Protein AF-A0A7X9AGT3-F1 (afdb_monomer_lite)

pLDDT: mean 93.5, std 8.75, range [35.34, 98.19]

Sequence (132 aa):
ELSRLARESGIDLAQGRLRPQALAEVLTLVDQGTISNKGARILLEHLFREGGEPAELVERLGLAQISGEDALREEVMAVLQDHPQAVEEFRLGKDKALNVLVGQLMKRTRGRANPQVARRLLAQAALQGEEG

Foldseek 3Di:
DLVVLCVVVVNDSVRFQADPVQLVVLVVCCVVQQFDPVLSVVLCNCCRHPNDHSVVCCVVVVRGADQDLVVLVVLLVVLCVVCVVLLVCVVVVNVVSLVVSLVSSCVVVVNRYRSVSSSVNNSVVSNPVPPD

Structure (mmCIF, N/CA/C/O backbone):
data_AF-A0A7X9AGT3-F1
#
_entry.id   AF-A0A7X9AGT3-F1
#
loop_
_atom_site.group_PDB
_atom_site.id
_atom_site.type_symbol
_atom_site.label_atom_id
_atom_site.label_alt_id
_atom_site.label_comp_id
_atom_site.label_asym_id
_atom_site.label_entity_id
_atom_site.label_seq_id
_atom_site.pdbx_PDB_ins_code
_atom_site.Cartn_x
_atom_site.Cartn_y
_atom_site.Cartn_z
_atom_site.occupancy
_atom_site.B_iso_or_equiv
_atom_site.auth_seq_id
_atom_site.auth_comp_id
_atom_site.auth_asym_id
_atom_site.auth_atom_id
_atom_site.pdbx_PDB_model_num
ATOM 1 N N . GLU A 1 1 ? 14.123 4.800 -4.407 1.00 89.62 1 GLU A N 1
ATOM 2 C CA . GLU A 1 1 ? 13.782 3.421 -4.813 1.00 89.62 1 GLU A CA 1
ATOM 3 C C . GLU A 1 1 ? 14.693 2.881 -5.910 1.00 89.62 1 GLU A C 1
ATOM 5 O O . GLU A 1 1 ? 15.386 1.909 -5.660 1.00 89.62 1 GLU A O 1
ATOM 10 N N . LEU A 1 2 ? 14.793 3.524 -7.078 1.00 91.50 2 LEU A N 1
ATOM 11 C CA . LEU A 1 2 ? 15.636 3.025 -8.180 1.00 91.50 2 LEU A CA 1
ATOM 12 C C . LEU A 1 2 ? 17.105 2.801 -7.788 1.00 91.50 2 LEU A C 1
ATOM 14 O O . LEU A 1 2 ? 17.664 1.750 -8.076 1.00 91.50 2 LEU A O 1
ATOM 18 N N . SER A 1 3 ? 17.716 3.719 -7.032 1.00 92.38 3 SER A N 1
ATOM 19 C CA . SER A 1 3 ? 19.090 3.530 -6.536 1.00 92.38 3 SER A CA 1
ATOM 20 C C . SER A 1 3 ? 19.242 2.321 -5.603 1.00 92.38 3 SER A C 1
ATOM 22 O O . SER A 1 3 ? 20.327 1.758 -5.508 1.00 92.38 3 SER A O 1
ATOM 24 N N . ARG A 1 4 ? 18.177 1.932 -4.889 1.00 94.06 4 ARG A N 1
ATOM 25 C CA . ARG A 1 4 ? 18.149 0.716 -4.062 1.00 94.06 4 ARG A CA 1
ATOM 26 C C . ARG A 1 4 ? 18.113 -0.518 -4.967 1.00 94.06 4 ARG A C 1
ATOM 28 O O . ARG A 1 4 ? 18.956 -1.389 -4.800 1.00 94.06 4 ARG A O 1
ATOM 35 N N . LEU A 1 5 ? 17.217 -0.534 -5.959 1.00 93.56 5 LEU A N 1
ATOM 36 C CA . LEU A 1 5 ? 17.095 -1.625 -6.934 1.00 93.56 5 LEU A CA 1
ATOM 37 C C . LEU A 1 5 ? 18.390 -1.864 -7.712 1.00 93.56 5 LEU A C 1
ATOM 39 O O . LEU A 1 5 ? 18.814 -3.008 -7.830 1.00 93.56 5 LEU A O 1
ATOM 43 N N . ALA A 1 6 ? 19.051 -0.806 -8.184 1.00 92.75 6 ALA A N 1
ATOM 44 C CA . ALA A 1 6 ? 20.333 -0.919 -8.880 1.00 92.75 6 ALA A CA 1
ATOM 45 C C . ALA A 1 6 ? 21.396 -1.622 -8.018 1.00 92.75 6 ALA A C 1
ATOM 47 O O . ALA A 1 6 ? 22.040 -2.571 -8.457 1.00 92.75 6 ALA A O 1
ATOM 48 N N . ARG A 1 7 ? 21.515 -1.227 -6.742 1.00 93.88 7 ARG A N 1
ATOM 49 C CA . ARG A 1 7 ? 22.453 -1.855 -5.799 1.00 93.88 7 ARG A CA 1
ATOM 50 C C . ARG A 1 7 ? 22.120 -3.317 -5.506 1.00 93.88 7 ARG A C 1
ATOM 52 O O . ARG A 1 7 ? 23.020 -4.143 -5.490 1.00 93.88 7 ARG A O 1
ATOM 59 N N . GLU A 1 8 ? 20.851 -3.640 -5.273 1.00 93.50 8 GLU A N 1
ATOM 60 C CA . GLU A 1 8 ? 20.429 -5.005 -4.923 1.00 93.50 8 GLU A CA 1
ATOM 61 C C . GLU A 1 8 ? 20.451 -5.974 -6.107 1.00 93.50 8 GLU A C 1
ATOM 63 O O . GLU A 1 8 ? 20.649 -7.172 -5.933 1.00 93.50 8 GLU A O 1
ATOM 68 N N . SER A 1 9 ? 20.211 -5.469 -7.315 1.00 90.19 9 SER A N 1
ATOM 69 C CA . SER A 1 9 ? 20.236 -6.269 -8.540 1.00 90.19 9 SER A CA 1
ATOM 70 C C . SER A 1 9 ? 21.627 -6.390 -9.159 1.00 90.19 9 SER A C 1
ATOM 72 O O . SER A 1 9 ? 21.822 -7.252 -10.010 1.00 90.19 9 SER A O 1
ATOM 74 N N . GLY A 1 10 ? 22.569 -5.523 -8.772 1.00 91.69 10 GLY A N 1
ATOM 75 C CA . GLY A 1 10 ? 23.855 -5.375 -9.454 1.00 91.69 10 GLY A CA 1
ATOM 76 C C . GLY A 1 10 ? 23.737 -4.777 -10.862 1.00 91.69 10 GLY A C 1
ATOM 77 O O . GLY A 1 10 ? 24.710 -4.799 -11.610 1.00 91.69 10 GLY A O 1
ATOM 78 N N . ILE A 1 11 ? 22.563 -4.259 -11.237 1.00 90.69 11 ILE A N 1
ATOM 79 C CA . ILE A 1 11 ? 22.309 -3.638 -12.538 1.00 90.69 11 ILE A CA 1
ATOM 80 C C . ILE A 1 11 ? 22.541 -2.135 -12.397 1.00 90.69 11 ILE A C 1
ATOM 82 O O . ILE A 1 11 ? 21.923 -1.478 -11.557 1.00 90.69 11 ILE A O 1
ATOM 86 N N . ASP A 1 12 ? 23.414 -1.576 -13.232 1.00 91.00 12 ASP A N 1
ATOM 87 C CA . ASP A 1 12 ? 23.590 -0.127 -13.310 1.00 91.00 12 ASP A CA 1
ATOM 88 C C . ASP A 1 12 ? 22.265 0.556 -13.693 1.00 91.00 12 ASP A C 1
ATOM 90 O O . ASP A 1 12 ? 21.497 0.037 -14.504 1.00 91.00 12 ASP A O 1
ATOM 94 N N . LEU A 1 13 ? 21.989 1.736 -13.133 1.00 87.62 13 LEU A N 1
ATOM 95 C CA . LEU A 1 13 ? 20.751 2.469 -13.417 1.00 87.62 13 LEU A CA 1
ATOM 96 C C . LEU A 1 13 ? 20.530 2.714 -14.917 1.00 87.62 13 LEU A C 1
ATOM 98 O O . LEU A 1 13 ? 19.387 2.664 -15.363 1.00 87.62 13 LEU A O 1
ATOM 102 N N . ALA A 1 14 ? 21.598 2.940 -15.684 1.00 87.75 14 ALA A N 1
ATOM 103 C CA . ALA A 1 14 ? 21.544 3.146 -17.128 1.00 87.75 14 ALA A CA 1
ATOM 104 C C . ALA A 1 14 ? 21.334 1.846 -17.925 1.00 87.75 14 ALA A C 1
ATOM 106 O O . ALA A 1 14 ? 20.997 1.907 -19.104 1.00 87.75 14 ALA A O 1
ATOM 107 N N . GLN A 1 15 ? 21.543 0.680 -17.305 1.00 89.19 15 GLN A N 1
ATOM 108 C CA . GLN A 1 15 ? 21.366 -0.644 -17.919 1.00 89.19 15 GLN A CA 1
ATOM 109 C C . GLN A 1 15 ? 20.031 -1.303 -17.536 1.00 89.19 15 GLN A C 1
ATOM 111 O O . GLN A 1 15 ? 19.701 -2.378 -18.038 1.00 89.19 15 GLN A O 1
ATOM 116 N N . GLY A 1 16 ? 19.259 -0.677 -16.644 1.00 89.69 16 GLY A N 1
ATOM 117 C CA . GLY A 1 16 ? 17.913 -1.122 -16.305 1.00 89.69 16 GLY A CA 1
ATOM 118 C C . GLY A 1 16 ? 16.955 -1.039 -17.495 1.00 89.69 16 GLY A C 1
ATOM 119 O O . GLY A 1 16 ? 17.082 -0.186 -18.370 1.00 89.69 16 GLY A O 1
ATOM 120 N N . ARG A 1 17 ? 15.942 -1.909 -17.505 1.00 95.00 17 ARG A N 1
ATOM 121 C CA . ARG A 1 17 ? 14.908 -1.961 -18.557 1.00 95.00 17 ARG A CA 1
ATOM 122 C C . ARG A 1 17 ? 13.755 -0.975 -18.339 1.00 95.00 17 ARG A C 1
ATOM 124 O O . ARG A 1 17 ? 12.854 -0.879 -19.174 1.00 95.00 17 ARG A O 1
ATOM 131 N N . LEU A 1 18 ? 13.783 -0.227 -17.234 1.00 95.38 18 LEU A N 1
ATOM 132 C CA . LEU A 1 18 ? 12.768 0.767 -16.902 1.00 95.38 18 LEU A CA 1
ATOM 133 C C . LEU A 1 18 ? 12.871 1.971 -17.845 1.00 95.38 18 LEU A C 1
ATOM 135 O O . LEU A 1 18 ? 13.825 2.745 -17.791 1.00 95.38 18 LEU A O 1
ATOM 139 N N . ARG A 1 19 ? 11.835 2.168 -18.661 1.00 95.38 19 ARG A N 1
ATOM 140 C CA . ARG A 1 19 ? 11.694 3.344 -19.530 1.00 95.38 19 ARG A CA 1
ATOM 141 C C . ARG A 1 19 ? 11.179 4.552 -18.728 1.00 95.38 19 ARG A C 1
ATOM 143 O O . ARG A 1 19 ? 10.323 4.362 -17.860 1.00 95.38 19 ARG A O 1
ATOM 150 N N . PRO A 1 20 ? 11.602 5.794 -19.041 1.00 94.62 20 PRO A N 1
ATOM 151 C CA . PRO A 1 20 ? 11.069 7.000 -18.399 1.00 94.62 20 PRO A CA 1
ATOM 152 C C . PRO A 1 20 ? 9.539 7.116 -18.466 1.00 94.62 20 PRO A C 1
ATOM 154 O O . PRO A 1 20 ? 8.911 7.524 -17.494 1.00 94.62 20 PRO A O 1
ATOM 157 N N . GLN A 1 21 ? 8.937 6.706 -19.585 1.00 96.50 21 GLN A N 1
ATOM 158 C CA . GLN A 1 21 ? 7.484 6.695 -19.782 1.00 96.50 21 GLN A CA 1
ATOM 159 C C . GLN A 1 21 ? 6.797 5.733 -18.805 1.00 96.50 21 GLN A C 1
ATOM 161 O O . GLN A 1 21 ? 5.874 6.130 -18.103 1.00 96.50 21 GLN A O 1
ATOM 166 N N . ALA A 1 22 ? 7.329 4.516 -18.663 1.00 96.50 22 ALA A N 1
ATOM 167 C CA . ALA A 1 22 ? 6.805 3.537 -17.716 1.00 96.50 22 ALA A CA 1
ATOM 168 C C . ALA A 1 22 ? 6.909 4.032 -16.262 1.00 96.50 22 ALA A C 1
ATOM 170 O O . ALA A 1 22 ? 6.009 3.793 -15.463 1.00 96.50 22 ALA A O 1
ATOM 171 N N . LEU A 1 23 ? 7.970 4.767 -15.905 1.00 96.06 23 LEU A N 1
ATOM 172 C CA . LEU A 1 23 ? 8.069 5.401 -14.585 1.00 96.06 23 LEU A CA 1
ATOM 173 C C . LEU A 1 23 ? 6.967 6.451 -14.368 1.00 96.06 23 LEU A C 1
ATOM 175 O O . LEU A 1 23 ? 6.366 6.474 -13.295 1.00 96.06 23 LEU A O 1
ATOM 179 N N . ALA A 1 24 ? 6.698 7.301 -15.364 1.00 97.31 24 ALA A N 1
ATOM 180 C CA . ALA A 1 24 ? 5.623 8.289 -15.285 1.00 97.31 24 ALA A CA 1
ATOM 181 C C . ALA A 1 24 ? 4.253 7.616 -15.108 1.00 97.31 24 ALA A C 1
ATOM 183 O O . ALA A 1 24 ? 3.486 8.014 -14.235 1.00 97.31 24 ALA A O 1
ATOM 184 N N . GLU A 1 25 ? 3.987 6.542 -15.851 1.00 97.81 25 GLU A N 1
ATOM 185 C CA . GLU A 1 25 ? 2.759 5.753 -15.716 1.00 97.81 25 GLU A CA 1
ATOM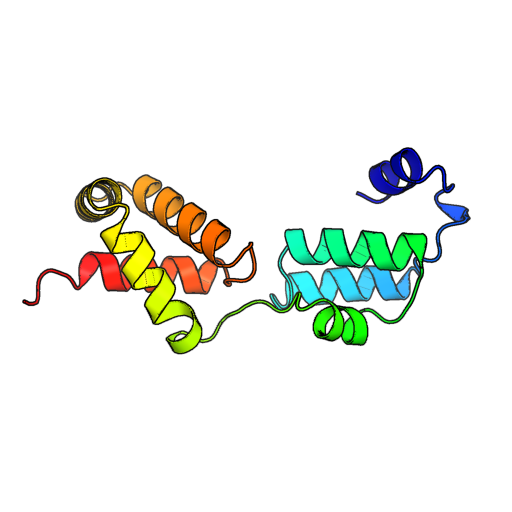 186 C C . GLU A 1 25 ? 2.607 5.133 -14.323 1.00 97.81 25 GLU A C 1
ATOM 188 O O . GLU A 1 25 ? 1.527 5.203 -13.740 1.00 97.81 25 GLU A O 1
ATOM 193 N N . VAL A 1 26 ? 3.678 4.586 -13.734 1.00 97.81 26 VAL A N 1
ATOM 194 C CA . VAL A 1 26 ? 3.631 4.079 -12.351 1.00 97.81 26 VAL A CA 1
ATOM 195 C C . VAL A 1 26 ? 3.231 5.182 -11.370 1.00 97.81 26 VAL A C 1
ATOM 197 O O . VAL A 1 26 ? 2.429 4.934 -10.470 1.00 97.81 26 VAL A O 1
ATOM 200 N N . LEU A 1 27 ? 3.764 6.397 -11.533 1.00 96.88 27 LEU A N 1
ATOM 201 C CA . LEU A 1 27 ? 3.390 7.532 -10.687 1.00 96.88 27 LEU A CA 1
ATOM 202 C C . LEU A 1 27 ? 1.914 7.903 -10.872 1.00 96.88 27 LEU A C 1
ATOM 204 O O . LEU A 1 27 ? 1.220 8.098 -9.877 1.00 96.88 27 LEU A O 1
ATOM 208 N N . THR A 1 28 ? 1.417 7.926 -12.111 1.00 97.56 28 THR A N 1
ATOM 209 C CA . THR A 1 28 ? -0.005 8.156 -12.406 1.00 97.56 28 THR A CA 1
ATOM 210 C C . THR A 1 28 ? -0.902 7.095 -11.767 1.00 97.56 28 THR A C 1
ATOM 212 O O . THR A 1 28 ? -1.915 7.437 -11.164 1.00 97.56 28 THR A O 1
ATOM 215 N N . LEU A 1 29 ? -0.525 5.815 -11.827 1.00 96.50 29 LEU A N 1
ATOM 216 C CA . LEU A 1 29 ? -1.291 4.724 -11.214 1.00 96.50 29 LEU A CA 1
ATOM 217 C C . LEU A 1 29 ? -1.372 4.848 -9.685 1.00 96.50 29 LEU A C 1
ATOM 219 O O . LEU A 1 29 ? -2.388 4.478 -9.093 1.00 96.50 29 LEU A O 1
ATOM 223 N N . VAL A 1 30 ? -0.317 5.360 -9.043 1.00 94.81 30 VAL A N 1
ATOM 224 C CA . VAL A 1 30 ? -0.315 5.658 -7.602 1.00 94.81 30 VAL A CA 1
ATOM 225 C C . VAL A 1 30 ? -1.201 6.860 -7.291 1.00 94.81 30 VAL A C 1
ATOM 227 O O . VAL A 1 30 ? -2.009 6.788 -6.368 1.00 94.81 30 VAL A O 1
ATOM 230 N N . ASP A 1 31 ? -1.074 7.942 -8.060 1.00 94.12 31 ASP A N 1
ATOM 231 C CA . ASP A 1 31 ? -1.846 9.177 -7.869 1.00 94.12 31 ASP A CA 1
ATOM 232 C C . ASP A 1 31 ? -3.357 8.937 -8.014 1.00 94.12 31 ASP A C 1
ATOM 234 O O . ASP A 1 31 ? -4.157 9.387 -7.197 1.00 94.12 31 ASP A O 1
ATOM 238 N N . GLN A 1 32 ? -3.745 8.107 -8.985 1.00 93.44 32 GLN A N 1
ATOM 239 C CA . GLN A 1 32 ? -5.133 7.688 -9.198 1.00 93.44 32 GLN A CA 1
ATOM 240 C C . GLN A 1 32 ? -5.650 6.691 -8.146 1.00 93.44 32 GLN A C 1
ATOM 242 O O . GLN A 1 32 ? -6.821 6.317 -8.182 1.00 93.44 32 GLN A O 1
ATOM 247 N N . GLY A 1 33 ? -4.800 6.209 -7.233 1.00 90.75 33 GLY A N 1
ATOM 248 C CA . GLY A 1 33 ? -5.172 5.173 -6.265 1.00 90.75 33 GLY A CA 1
ATOM 249 C C . GLY A 1 33 ? -5.484 3.818 -6.908 1.00 90.75 33 GLY A C 1
ATOM 250 O O . GLY A 1 33 ? -6.196 3.001 -6.319 1.00 90.75 33 GLY A O 1
ATOM 251 N N . THR A 1 34 ? -4.971 3.573 -8.118 1.00 94.38 34 THR A N 1
ATOM 252 C CA . THR A 1 34 ? -5.101 2.279 -8.803 1.00 94.38 34 THR A CA 1
ATOM 253 C C . THR A 1 34 ? -4.197 1.242 -8.148 1.00 94.38 34 THR A C 1
ATOM 255 O O . THR A 1 34 ? -4.607 0.100 -7.960 1.00 94.38 34 THR A O 1
ATOM 258 N N . ILE A 1 35 ? -2.984 1.632 -7.745 1.00 95.38 35 ILE A N 1
ATOM 259 C CA . ILE A 1 35 ? -2.058 0.789 -6.976 1.00 95.38 35 ILE A CA 1
ATOM 260 C C . ILE A 1 35 ? -1.572 1.514 -5.722 1.00 95.38 35 ILE A C 1
ATOM 262 O O . ILE A 1 35 ? -1.430 2.732 -5.694 1.00 95.38 35 ILE A O 1
ATOM 266 N N . SER A 1 36 ? -1.248 0.750 -4.678 1.00 93.31 36 SER A N 1
ATOM 267 C CA . SER A 1 36 ? -0.629 1.312 -3.475 1.00 93.31 36 SER A CA 1
ATOM 268 C C . SER A 1 36 ? 0.865 1.584 -3.681 1.00 93.31 36 SER A C 1
ATOM 270 O O . SER A 1 36 ? 1.504 1.008 -4.561 1.00 93.31 36 SER A O 1
ATOM 272 N N . ASN A 1 37 ? 1.477 2.367 -2.784 1.00 92.44 37 ASN A N 1
ATOM 273 C CA . ASN A 1 37 ? 2.936 2.552 -2.747 1.00 92.44 37 ASN A CA 1
ATOM 274 C C . ASN A 1 37 ? 3.707 1.222 -2.692 1.00 92.44 37 ASN A C 1
ATOM 276 O O . ASN A 1 37 ? 4.805 1.113 -3.232 1.00 92.44 37 ASN A O 1
ATOM 280 N N . LYS A 1 38 ? 3.146 0.198 -2.037 1.00 91.50 38 LYS A N 1
ATOM 281 C CA . LYS A 1 38 ? 3.737 -1.144 -2.008 1.00 91.50 38 LYS A CA 1
ATOM 282 C C . LYS A 1 38 ? 3.643 -1.814 -3.380 1.00 91.50 38 LYS A C 1
ATOM 284 O O . LYS A 1 38 ? 4.635 -2.375 -3.834 1.00 91.50 38 LYS A O 1
ATOM 289 N N . GLY A 1 39 ? 2.484 -1.725 -4.036 1.00 94.75 39 GLY A N 1
ATOM 290 C CA . GLY A 1 39 ? 2.300 -2.216 -5.403 1.00 94.75 39 GLY A CA 1
ATOM 291 C C . GLY A 1 39 ? 3.250 -1.539 -6.389 1.00 94.75 39 GLY A C 1
ATOM 292 O O . GLY A 1 39 ? 3.909 -2.220 -7.166 1.00 94.75 39 GLY A O 1
ATOM 293 N N . ALA A 1 40 ? 3.429 -0.222 -6.276 1.00 95.81 40 ALA A N 1
ATOM 294 C CA . ALA A 1 40 ? 4.366 0.535 -7.101 1.00 95.81 40 ALA A CA 1
ATOM 295 C C . ALA A 1 40 ? 5.818 0.060 -6.953 1.00 95.81 40 ALA A C 1
ATOM 297 O O . ALA A 1 40 ? 6.529 -0.029 -7.946 1.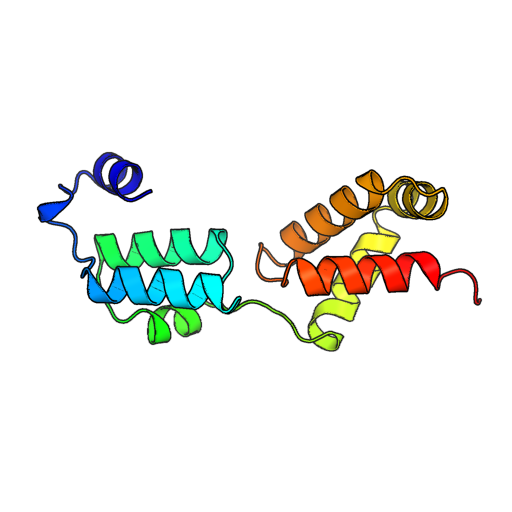00 95.81 40 ALA A O 1
ATOM 298 N N . ARG A 1 41 ? 6.266 -0.300 -5.742 1.00 95.44 41 ARG A N 1
ATOM 299 C CA . ARG A 1 41 ? 7.616 -0.862 -5.541 1.00 95.44 41 ARG A CA 1
ATOM 300 C C . ARG A 1 41 ? 7.796 -2.202 -6.252 1.00 95.44 41 ARG A C 1
ATOM 302 O O . ARG A 1 41 ? 8.813 -2.395 -6.906 1.00 95.44 41 ARG A O 1
ATOM 309 N N . ILE A 1 42 ? 6.799 -3.086 -6.164 1.00 95.50 42 ILE A N 1
ATOM 310 C CA . ILE A 1 42 ? 6.803 -4.383 -6.863 1.00 95.50 42 ILE A CA 1
ATOM 311 C C . ILE A 1 42 ? 6.841 -4.161 -8.381 1.00 95.50 42 ILE A C 1
ATOM 313 O O . ILE A 1 42 ? 7.630 -4.784 -9.088 1.00 95.50 42 ILE A O 1
ATOM 317 N N . LEU A 1 43 ? 6.021 -3.232 -8.873 1.00 96.94 43 LEU A N 1
ATOM 318 C CA . LEU A 1 43 ? 5.944 -2.901 -10.290 1.00 96.94 43 LEU A CA 1
ATOM 319 C C . LEU A 1 43 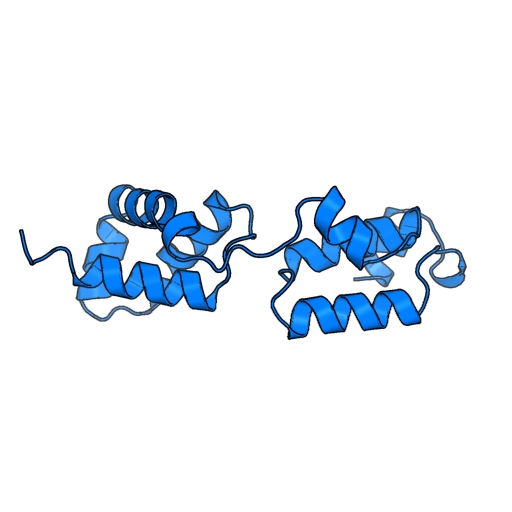? 7.256 -2.297 -10.814 1.00 96.94 43 LEU A C 1
ATOM 321 O O . LEU A 1 43 ? 7.760 -2.734 -11.845 1.00 96.94 43 LEU A O 1
ATOM 325 N N . LEU A 1 44 ? 7.849 -1.346 -10.083 1.00 97.12 44 LEU A N 1
ATOM 326 C CA . LEU A 1 44 ? 9.142 -0.747 -10.432 1.00 97.12 44 LEU A CA 1
ATOM 327 C C . LEU A 1 44 ? 10.271 -1.772 -10.442 1.00 97.12 44 LEU A C 1
ATOM 329 O O . LEU A 1 44 ? 11.140 -1.693 -11.305 1.00 97.12 44 LEU A O 1
ATOM 333 N N . GLU A 1 45 ? 10.271 -2.724 -9.510 1.00 96.38 45 GLU A N 1
ATOM 334 C CA . GLU A 1 45 ? 11.260 -3.799 -9.500 1.00 96.38 45 GLU A CA 1
ATOM 335 C C . GLU A 1 45 ? 11.183 -4.648 -10.772 1.00 96.38 45 GLU A C 1
ATOM 337 O O . GLU A 1 45 ? 12.208 -4.868 -11.423 1.00 96.38 45 GLU A O 1
ATOM 342 N N . HIS A 1 46 ? 9.978 -5.066 -11.166 1.00 96.94 46 HIS A N 1
ATOM 343 C CA . HIS A 1 46 ? 9.792 -5.854 -12.381 1.00 96.94 46 HIS A CA 1
ATOM 344 C C . HIS A 1 46 ? 10.154 -5.053 -13.638 1.00 96.94 46 HIS A C 1
ATOM 346 O O . HIS A 1 46 ? 10.945 -5.513 -14.456 1.00 96.94 46 HIS A O 1
ATOM 352 N N . LEU A 1 47 ? 9.670 -3.813 -13.760 1.00 97.00 47 LEU A N 1
ATOM 353 C CA . LEU A 1 47 ? 9.992 -2.942 -14.895 1.00 97.00 47 LEU A CA 1
ATOM 354 C C . LEU A 1 47 ? 11.496 -2.664 -15.007 1.00 97.00 47 LEU A C 1
ATOM 356 O O . LEU A 1 47 ? 12.034 -2.599 -16.109 1.00 97.00 47 LEU A O 1
ATOM 360 N N . PHE A 1 48 ? 12.191 -2.507 -13.881 1.00 96.88 48 PHE A N 1
ATOM 361 C CA . PHE A 1 48 ? 13.630 -2.264 -13.872 1.00 96.88 48 PHE A CA 1
ATOM 362 C C . PHE A 1 48 ? 14.436 -3.490 -14.314 1.00 96.88 48 PHE A C 1
ATOM 364 O O . PHE A 1 48 ? 15.388 -3.343 -15.081 1.00 96.88 48 PHE A O 1
ATOM 371 N N . ARG A 1 49 ? 14.056 -4.689 -13.859 1.00 95.06 49 ARG A N 1
ATOM 372 C CA . ARG A 1 49 ? 14.784 -5.936 -14.147 1.00 95.06 49 ARG A CA 1
ATOM 373 C C . ARG A 1 49 ? 14.413 -6.549 -15.498 1.00 95.06 49 ARG A C 1
ATOM 375 O O . ARG A 1 49 ? 15.288 -6.997 -16.232 1.00 95.06 49 ARG A O 1
ATOM 382 N N . GLU A 1 50 ? 13.125 -6.573 -15.816 1.00 95.31 50 GLU A N 1
ATOM 383 C CA . GLU A 1 50 ? 12.547 -7.358 -16.914 1.00 95.31 50 GLU A CA 1
ATOM 384 C C . GLU A 1 50 ? 11.913 -6.470 -17.997 1.00 95.31 50 GLU A C 1
ATOM 386 O O . GLU A 1 50 ? 11.928 -6.831 -19.177 1.00 95.31 50 GLU A O 1
ATOM 391 N N . GLY A 1 51 ? 11.470 -5.265 -17.631 1.00 95.06 51 GLY A N 1
ATOM 392 C CA . GLY A 1 51 ? 10.743 -4.359 -18.519 1.00 95.06 51 GLY A CA 1
ATOM 393 C C . GLY A 1 51 ? 9.248 -4.678 -18.557 1.00 95.06 51 GLY A C 1
ATOM 394 O O . GLY A 1 51 ? 8.696 -5.221 -17.602 1.00 95.06 51 GLY A O 1
ATOM 395 N N . GLY A 1 52 ? 8.594 -4.315 -19.661 1.00 95.94 52 GLY A N 1
ATOM 396 C CA . GLY A 1 52 ? 7.163 -4.540 -19.884 1.00 95.94 52 GLY A CA 1
ATOM 397 C C . GLY A 1 52 ? 6.311 -3.274 -19.795 1.00 95.94 52 GLY A C 1
ATOM 398 O O . GLY A 1 52 ? 6.829 -2.153 -19.701 1.00 95.94 52 GLY A O 1
ATOM 399 N N . GLU A 1 53 ? 4.996 -3.480 -19.851 1.00 96.94 53 GLU A N 1
ATOM 400 C CA . GLU A 1 53 ? 3.986 -2.422 -19.831 1.00 96.94 53 GLU A CA 1
ATOM 401 C C . GLU A 1 53 ? 3.307 -2.337 -18.450 1.00 96.94 53 GLU A C 1
ATOM 403 O O . GLU A 1 53 ? 2.783 -3.344 -17.963 1.00 96.94 53 GLU A O 1
ATOM 408 N N . PRO A 1 54 ? 3.304 -1.165 -17.780 1.00 97.25 54 PRO A N 1
ATOM 409 C CA . PRO A 1 54 ? 2.778 -1.018 -16.423 1.00 97.25 54 PRO A CA 1
ATOM 410 C C . PRO A 1 54 ? 1.350 -1.536 -16.235 1.00 97.25 54 PRO A C 1
ATOM 412 O O . PRO A 1 54 ? 1.104 -2.268 -15.279 1.00 97.25 54 PRO A O 1
ATOM 415 N N . ALA A 1 55 ? 0.428 -1.203 -17.141 1.00 93.62 55 ALA A N 1
ATOM 416 C CA . ALA A 1 55 ? -0.978 -1.597 -17.030 1.00 93.62 55 ALA A CA 1
ATOM 417 C C . ALA A 1 55 ? -1.164 -3.127 -17.018 1.00 93.62 55 ALA A C 1
ATOM 419 O O . ALA A 1 55 ? -1.813 -3.664 -16.121 1.00 93.62 55 ALA A O 1
ATOM 420 N N . GLU A 1 56 ? -0.515 -3.839 -17.942 1.00 96.12 56 GLU A N 1
ATOM 421 C CA . GLU A 1 56 ? -0.575 -5.306 -18.012 1.00 96.12 56 GLU A CA 1
ATOM 422 C C . GLU A 1 56 ? 0.005 -5.955 -16.749 1.00 96.12 56 GLU A C 1
ATOM 424 O O . GLU A 1 56 ? -0.509 -6.947 -16.229 1.00 96.12 56 GLU A O 1
ATOM 429 N N . LEU A 1 57 ? 1.086 -5.378 -16.220 1.00 97.25 57 LEU A N 1
ATOM 430 C CA . LEU A 1 57 ? 1.741 -5.870 -15.015 1.00 97.25 57 LEU A CA 1
ATOM 431 C C . LEU A 1 57 ? 0.896 -5.656 -13.760 1.00 97.25 57 LEU A C 1
ATOM 433 O O . LEU A 1 57 ? 0.926 -6.508 -12.874 1.00 97.25 57 LEU A O 1
ATOM 437 N N . VAL A 1 58 ? 0.134 -4.563 -13.668 1.00 96.25 58 VAL A N 1
ATOM 438 C CA . VAL A 1 58 ? -0.796 -4.333 -12.550 1.00 96.25 58 VAL A CA 1
ATOM 439 C C . VAL A 1 58 ? -1.819 -5.459 -12.460 1.00 96.25 58 VAL A C 1
ATOM 441 O O . VAL A 1 58 ? -2.047 -5.986 -11.368 1.00 96.25 58 VAL A O 1
ATOM 444 N N . GLU A 1 59 ? -2.402 -5.847 -13.592 1.00 94.12 59 GLU A N 1
ATOM 445 C CA . GLU A 1 59 ? -3.377 -6.935 -13.661 1.00 94.12 59 GLU A CA 1
ATOM 446 C C . GLU A 1 59 ? -2.714 -8.284 -13.382 1.00 94.12 59 GLU A C 1
ATOM 448 O O . GLU A 1 59 ? -3.110 -8.997 -12.457 1.00 94.12 59 GLU A O 1
ATOM 453 N N . ARG A 1 60 ? -1.641 -8.602 -14.116 1.00 95.94 60 ARG A N 1
ATOM 454 C CA . ARG A 1 60 ? -0.938 -9.889 -14.028 1.00 95.94 60 ARG A CA 1
ATOM 455 C C . ARG A 1 60 ? -0.359 -10.162 -12.641 1.00 95.94 60 ARG A C 1
ATOM 457 O O . ARG A 1 60 ? -0.349 -11.307 -12.196 1.00 95.94 60 ARG A O 1
ATOM 464 N N . LEU A 1 61 ? 0.142 -9.130 -11.962 1.00 93.81 61 LEU A N 1
ATOM 465 C CA . LEU A 1 61 ? 0.719 -9.232 -10.617 1.00 93.81 61 LEU A CA 1
ATOM 466 C C . LEU A 1 61 ? -0.317 -8.972 -9.507 1.00 93.81 61 LEU A C 1
ATOM 468 O O . LEU A 1 61 ? 0.029 -9.025 -8.326 1.00 93.81 61 LEU A O 1
ATOM 472 N N . GLY A 1 62 ? -1.580 -8.694 -9.858 1.00 93.31 62 GLY A N 1
ATOM 473 C CA . GLY A 1 62 ? -2.669 -8.482 -8.901 1.00 93.31 62 GLY A CA 1
ATOM 474 C C . GLY A 1 62 ? -2.453 -7.279 -7.977 1.00 93.31 62 GLY A C 1
ATOM 475 O O . GLY A 1 62 ? -2.773 -7.345 -6.788 1.00 93.31 62 GLY A O 1
ATOM 476 N N . LEU A 1 63 ? -1.880 -6.191 -8.499 1.00 95.50 63 LEU A N 1
ATOM 477 C CA . LEU A 1 63 ? -1.458 -5.020 -7.716 1.00 95.50 63 LEU A CA 1
ATOM 478 C C . LEU A 1 63 ? -2.565 -3.981 -7.513 1.00 95.50 63 LEU A C 1
ATOM 480 O O . LEU A 1 63 ? -2.387 -3.059 -6.714 1.00 95.50 63 LEU A O 1
ATOM 484 N N . ALA A 1 64 ? -3.693 -4.138 -8.209 1.00 95.56 64 ALA A N 1
ATOM 485 C CA . ALA A 1 64 ? -4.825 -3.227 -8.126 1.00 95.56 64 ALA A CA 1
ATOM 486 C C . ALA A 1 64 ? -5.372 -3.116 -6.693 1.00 95.56 64 ALA A C 1
ATOM 488 O O . ALA A 1 64 ? -5.555 -4.130 -5.991 1.00 95.56 64 ALA A O 1
ATOM 489 N N . GLN A 1 65 ? -5.651 -1.880 -6.272 1.00 94.69 65 GLN A N 1
ATOM 490 C CA . GLN A 1 65 ? -6.269 -1.604 -4.986 1.00 94.69 65 GLN A CA 1
ATOM 491 C C . GLN A 1 65 ? -7.723 -2.076 -4.953 1.00 94.69 65 GLN A C 1
ATOM 493 O O . GLN A 1 65 ? -8.455 -2.019 -5.938 1.00 94.69 65 GLN A O 1
ATOM 498 N N . ILE A 1 66 ? -8.144 -2.543 -3.783 1.00 94.06 66 ILE A N 1
ATOM 499 C CA . ILE A 1 66 ? -9.517 -2.935 -3.496 1.00 94.06 66 ILE A CA 1
ATOM 500 C C . ILE A 1 66 ? -10.209 -1.717 -2.886 1.00 94.06 66 ILE A C 1
ATOM 502 O O . ILE A 1 66 ? -9.887 -1.313 -1.767 1.00 94.06 66 ILE A O 1
ATOM 506 N N . SER A 1 67 ? -11.148 -1.144 -3.636 1.00 91.56 67 SER A N 1
ATOM 507 C CA . SER A 1 67 ? -11.935 0.029 -3.224 1.00 91.56 67 SER A CA 1
ATOM 508 C C . SER A 1 67 ? -13.431 -0.269 -3.076 1.00 91.56 67 SER A C 1
ATOM 510 O O . SER A 1 67 ? -14.168 0.579 -2.583 1.00 91.56 67 SER A O 1
ATOM 512 N N . GLY A 1 68 ? -13.889 -1.453 -3.500 1.00 93.06 68 GLY A N 1
ATOM 513 C CA . GLY A 1 68 ? -15.279 -1.880 -3.338 1.00 93.06 68 GLY A CA 1
ATOM 514 C C . GLY A 1 68 ? -15.585 -2.217 -1.881 1.00 93.06 68 GLY A C 1
ATOM 515 O O . GLY A 1 68 ? -14.854 -2.990 -1.264 1.00 93.06 68 GLY A O 1
ATOM 516 N N . GLU A 1 69 ? -16.661 -1.647 -1.340 1.00 92.56 69 GLU A N 1
ATOM 517 C CA . GLU A 1 69 ? -17.027 -1.835 0.068 1.00 92.56 69 GLU A CA 1
ATOM 518 C C . GLU A 1 69 ? -17.361 -3.292 0.379 1.00 92.56 69 GLU A C 1
ATOM 520 O O . GLU A 1 69 ? -16.841 -3.850 1.344 1.00 92.56 69 GLU A O 1
ATOM 525 N N . ASP A 1 70 ? -18.136 -3.944 -0.488 1.00 93.56 70 ASP A N 1
ATOM 526 C CA . ASP A 1 70 ? -18.505 -5.349 -0.303 1.00 93.56 70 ASP A CA 1
ATOM 527 C C . ASP A 1 70 ? -17.289 -6.281 -0.348 1.00 93.56 70 ASP A C 1
ATOM 529 O O . ASP A 1 70 ? -17.219 -7.235 0.420 1.00 93.56 70 ASP A O 1
ATOM 533 N N . ALA A 1 71 ? -16.276 -5.949 -1.155 1.00 94.06 71 ALA A N 1
ATOM 534 C CA . ALA A 1 71 ? -15.027 -6.708 -1.225 1.00 94.06 71 ALA A CA 1
ATOM 535 C C . ALA A 1 71 ? -14.149 -6.562 0.033 1.00 94.06 71 ALA A C 1
ATOM 537 O O . ALA A 1 71 ? -13.219 -7.344 0.222 1.00 94.06 71 ALA A O 1
ATOM 538 N N . LEU A 1 72 ? -14.406 -5.557 0.879 1.00 95.94 72 LEU A N 1
ATOM 539 C CA . LEU A 1 72 ? -13.681 -5.327 2.133 1.00 95.94 72 LEU A CA 1
ATOM 540 C C . LEU A 1 72 ? -14.499 -5.684 3.376 1.00 95.94 72 LEU A C 1
ATOM 542 O O . LEU A 1 72 ? -13.924 -5.761 4.459 1.00 95.94 72 LEU A O 1
ATOM 546 N N . ARG A 1 73 ? -15.811 -5.904 3.242 1.00 94.56 73 ARG A N 1
ATOM 547 C CA . ARG A 1 73 ? -16.742 -6.089 4.363 1.00 94.56 73 ARG A CA 1
ATOM 548 C C . ARG A 1 73 ? -16.312 -7.206 5.313 1.00 94.56 73 ARG A C 1
ATOM 550 O O . ARG A 1 73 ? -16.240 -6.979 6.517 1.00 94.56 73 ARG A O 1
ATOM 557 N N . GLU A 1 74 ? -16.004 -8.387 4.784 1.00 95.94 74 GLU A N 1
ATOM 558 C CA . GLU A 1 74 ? -15.612 -9.545 5.600 1.00 95.94 74 GLU A CA 1
ATOM 559 C C . GLU A 1 74 ? -14.320 -9.280 6.384 1.00 95.94 74 GLU A C 1
ATOM 561 O O . GLU A 1 74 ? -14.257 -9.513 7.590 1.00 95.94 74 GLU A O 1
ATOM 566 N N . GLU A 1 75 ? -13.309 -8.711 5.725 1.00 97.12 75 GLU A N 1
ATOM 567 C CA . GLU A 1 75 ? -12.029 -8.385 6.360 1.00 97.12 75 GLU A CA 1
ATOM 568 C C . GLU A 1 75 ? -12.161 -7.258 7.391 1.00 97.12 75 GLU A C 1
ATOM 570 O O . GLU A 1 75 ? -11.509 -7.300 8.432 1.00 97.12 75 GLU A O 1
ATOM 575 N N . VAL A 1 76 ? -13.019 -6.263 7.139 1.00 97.75 76 VAL A N 1
ATOM 576 C CA . VAL A 1 76 ? -13.352 -5.205 8.106 1.00 97.75 76 VAL A CA 1
ATOM 577 C C . VAL A 1 76 ? -13.943 -5.823 9.370 1.00 97.75 76 VAL A C 1
ATOM 579 O O . VAL A 1 76 ? -13.445 -5.552 10.461 1.00 97.75 76 VAL A O 1
ATOM 582 N N . MET A 1 77 ? -14.953 -6.687 9.238 1.00 97.25 77 MET A N 1
ATOM 583 C CA . MET A 1 77 ? -15.584 -7.332 10.393 1.00 97.25 77 MET A CA 1
ATOM 584 C C . MET A 1 77 ? -14.601 -8.211 11.166 1.00 97.25 77 MET A C 1
ATOM 586 O O . MET A 1 77 ? -14.552 -8.131 12.392 1.00 97.25 77 MET A O 1
ATOM 590 N N . ALA A 1 78 ? -13.767 -8.981 10.463 1.00 97.31 78 ALA A N 1
ATOM 591 C CA . ALA A 1 78 ? -12.737 -9.800 11.091 1.00 97.31 78 ALA A CA 1
ATOM 592 C C . ALA A 1 78 ? -11.712 -8.952 11.867 1.00 97.31 78 ALA A C 1
ATOM 594 O O . ALA A 1 78 ? -11.352 -9.293 12.989 1.00 97.31 78 ALA A O 1
ATOM 595 N N . VAL A 1 79 ? -11.279 -7.808 11.320 1.00 98.12 79 VAL A N 1
ATOM 5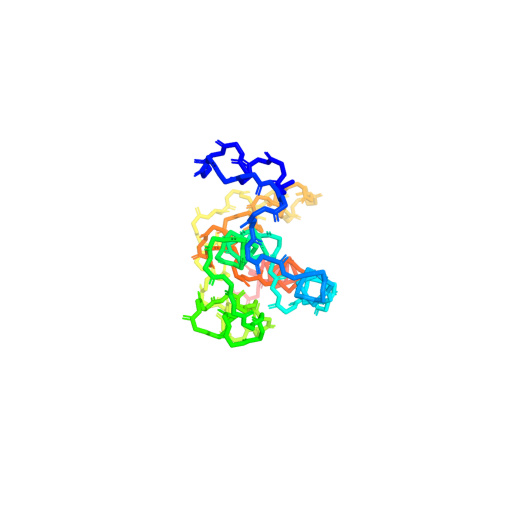96 C CA . VAL A 1 79 ? -10.378 -6.876 12.023 1.00 98.12 79 VAL A CA 1
ATOM 597 C C . VAL A 1 79 ? -11.013 -6.335 13.300 1.00 98.12 79 VAL A C 1
ATOM 599 O O . VAL A 1 79 ? -10.339 -6.250 14.322 1.00 98.12 79 VAL A O 1
ATOM 602 N N . LEU A 1 80 ? -12.293 -5.966 13.273 1.00 97.25 80 LEU A N 1
ATOM 603 C CA . LEU A 1 80 ? -12.969 -5.456 14.468 1.00 97.25 80 LEU A CA 1
ATOM 604 C C . LEU A 1 80 ? -13.114 -6.541 15.545 1.00 97.25 80 LEU A C 1
ATOM 606 O O . LEU A 1 80 ? -12.889 -6.260 16.721 1.00 97.25 80 LEU A O 1
ATOM 610 N N . GLN A 1 81 ? -13.432 -7.776 15.143 1.00 97.19 81 GLN A N 1
ATOM 611 C CA . GLN A 1 81 ? -13.552 -8.928 16.045 1.00 97.19 81 GLN A CA 1
ATOM 612 C C . GLN A 1 81 ? -12.213 -9.330 16.678 1.00 97.19 81 GLN A C 1
ATOM 614 O O . GLN A 1 81 ? -12.169 -9.631 17.868 1.00 97.19 81 GLN A O 1
ATOM 619 N N . ASP A 1 82 ? -11.121 -9.290 15.912 1.00 97.94 82 ASP A N 1
ATOM 620 C CA . ASP A 1 82 ? -9.778 -9.642 16.394 1.00 97.94 82 ASP A CA 1
ATOM 621 C C . ASP A 1 82 ? -9.151 -8.559 17.289 1.00 97.94 82 ASP A C 1
ATOM 623 O O . ASP A 1 82 ? -8.186 -8.820 18.013 1.00 97.94 82 ASP A O 1
ATOM 627 N N . HIS A 1 83 ? -9.664 -7.326 17.232 1.00 97.62 83 HIS A N 1
ATOM 628 C CA . HIS A 1 83 ? -9.075 -6.166 17.905 1.00 97.62 83 HIS A CA 1
ATOM 629 C C . HIS A 1 83 ? -10.083 -5.371 18.761 1.00 97.62 83 HIS A C 1
ATOM 631 O O . HIS A 1 83 ? -10.146 -4.143 18.638 1.00 97.62 83 HIS A O 1
ATOM 637 N N . PRO A 1 84 ? -10.821 -6.015 19.690 1.00 96.75 84 PRO A N 1
ATOM 638 C CA . PRO A 1 84 ? -11.903 -5.374 20.443 1.00 96.75 84 PRO A CA 1
ATOM 639 C C . PRO A 1 84 ? -11.428 -4.182 21.285 1.00 96.75 84 PRO A C 1
ATOM 641 O O . PRO A 1 84 ? -12.113 -3.165 21.353 1.00 96.75 84 PRO A O 1
ATOM 644 N N . GLN A 1 85 ? -10.218 -4.246 21.851 1.00 97.25 85 GLN A N 1
ATOM 645 C CA . GLN A 1 85 ? -9.639 -3.132 22.610 1.00 97.25 85 GLN A CA 1
ATOM 646 C C . GLN A 1 85 ? -9.458 -1.877 21.742 1.00 97.25 85 GLN A C 1
ATOM 648 O O . GLN A 1 85 ? -9.767 -0.774 22.177 1.00 97.25 85 GLN A O 1
ATOM 653 N N . ALA A 1 86 ? -8.980 -2.024 20.502 1.00 97.38 86 ALA A N 1
ATOM 654 C CA . ALA A 1 86 ? -8.806 -0.884 19.603 1.00 97.38 86 ALA A CA 1
ATOM 655 C C . ALA A 1 86 ? -10.159 -0.306 19.149 1.00 97.38 86 ALA A C 1
ATOM 657 O O . ALA A 1 86 ? -10.266 0.898 18.920 1.00 97.38 86 ALA A O 1
ATOM 658 N N . VAL A 1 87 ? -11.199 -1.142 19.057 1.00 97.25 87 VAL A N 1
ATOM 659 C CA . VAL A 1 87 ? -12.574 -0.689 18.800 1.00 97.25 87 VAL A CA 1
ATOM 660 C C . VAL A 1 87 ? -13.087 0.162 19.961 1.00 97.25 87 VAL A C 1
ATOM 662 O O . VAL A 1 87 ? -13.546 1.279 19.733 1.00 97.25 87 VAL A O 1
ATOM 665 N N . GLU A 1 88 ? -12.961 -0.320 21.198 1.00 96.62 88 GLU A N 1
ATOM 666 C CA . GLU A 1 88 ? -13.363 0.423 22.400 1.00 96.62 88 GLU A CA 1
ATOM 667 C C . GLU A 1 88 ? -12.600 1.747 22.526 1.00 96.62 88 GLU A C 1
ATOM 669 O O . GLU A 1 88 ? -13.193 2.809 22.709 1.00 96.62 88 GLU A O 1
ATOM 674 N N . GLU A 1 89 ? -11.281 1.718 22.346 1.00 97.19 89 GLU A N 1
ATOM 675 C CA . GLU A 1 89 ? -10.457 2.921 22.381 1.00 97.19 89 GLU A CA 1
ATOM 676 C C . GLU A 1 89 ? -10.863 3.949 21.325 1.00 97.19 89 GLU A C 1
ATOM 678 O O . GLU A 1 89 ? -10.922 5.145 21.622 1.00 97.19 89 GLU A O 1
ATOM 683 N N . PHE A 1 90 ? -11.165 3.499 20.105 1.00 97.06 90 PHE A N 1
ATOM 684 C CA . PHE A 1 90 ? -11.645 4.386 19.054 1.00 97.06 90 PHE A CA 1
ATOM 685 C C . PHE A 1 90 ? -13.004 5.003 19.409 1.00 97.06 90 PHE A C 1
ATOM 687 O O . PHE A 1 90 ? -13.176 6.210 19.237 1.00 97.06 90 PHE A O 1
ATOM 694 N N . ARG A 1 91 ? -13.931 4.220 19.977 1.00 94.62 91 ARG A N 1
ATOM 695 C CA . ARG A 1 91 ? -15.235 4.716 20.460 1.00 94.62 91 ARG A CA 1
ATOM 696 C C . ARG A 1 91 ? -15.092 5.781 21.549 1.00 94.62 91 ARG A C 1
ATOM 698 O O . ARG A 1 91 ? -15.870 6.726 21.581 1.00 94.62 91 ARG A O 1
ATOM 705 N N . LEU A 1 92 ? -14.054 5.691 22.380 1.00 96.31 92 LEU A N 1
ATOM 706 C CA . LEU A 1 92 ? -13.700 6.711 23.377 1.00 96.31 92 LEU A CA 1
ATOM 707 C C . LEU A 1 92 ? -13.020 7.961 22.775 1.00 96.31 92 LEU A C 1
ATOM 709 O O . LEU A 1 92 ? -12.514 8.806 23.514 1.00 96.31 92 LEU A O 1
ATOM 713 N N . GLY A 1 93 ? -12.965 8.083 21.445 1.00 94.12 93 GLY A N 1
ATOM 714 C CA . GLY A 1 93 ? -12.381 9.225 20.738 1.00 94.12 93 GLY A CA 1
ATOM 715 C C . GLY A 1 93 ? -10.865 9.145 20.543 1.00 94.12 93 GLY A C 1
ATOM 716 O O . GLY A 1 93 ? -10.238 10.131 20.152 1.00 94.12 93 GLY A O 1
ATOM 717 N N . LYS A 1 94 ? -10.229 7.991 20.800 1.00 95.75 94 LYS A N 1
ATOM 718 C CA . LYS A 1 94 ? -8.791 7.821 20.546 1.00 95.75 94 LYS A CA 1
ATOM 719 C C . LYS A 1 94 ? -8.549 7.499 19.068 1.00 95.75 94 LYS A C 1
ATOM 721 O O . LYS A 1 94 ? -8.368 6.343 18.694 1.00 95.75 94 LYS A O 1
ATOM 726 N N . ASP A 1 95 ? -8.430 8.525 18.227 1.00 92.94 95 ASP A N 1
ATOM 727 C CA . ASP A 1 95 ? -8.195 8.387 16.773 1.00 92.94 95 ASP A CA 1
ATOM 728 C C . ASP A 1 95 ? -7.006 7.487 16.389 1.00 92.94 95 ASP A C 1
ATOM 730 O O . ASP A 1 95 ? -7.004 6.844 15.336 1.00 92.94 95 ASP A O 1
ATOM 734 N N . LYS A 1 96 ? -5.980 7.404 17.246 1.00 96.19 96 LYS A N 1
ATOM 735 C CA . LYS A 1 96 ? -4.830 6.511 17.031 1.00 96.19 96 LYS A CA 1
ATOM 736 C C . LYS A 1 96 ? -5.235 5.035 16.970 1.00 96.19 96 LYS A C 1
ATOM 738 O O . LYS A 1 96 ? -4.588 4.281 16.248 1.00 96.19 96 LYS A O 1
ATOM 743 N N . ALA A 1 97 ? -6.295 4.633 17.669 1.00 97.31 97 ALA A N 1
ATOM 744 C CA . ALA A 1 97 ? -6.788 3.261 17.652 1.00 97.31 97 ALA A CA 1
ATOM 745 C C . ALA A 1 97 ? -7.369 2.882 16.277 1.00 97.31 97 ALA A C 1
ATOM 747 O O . ALA A 1 97 ? -7.101 1.789 15.777 1.00 97.31 97 ALA A O 1
ATOM 748 N N . LEU A 1 98 ? -8.025 3.820 15.580 1.00 97.62 98 LEU A N 1
ATOM 749 C CA . LEU A 1 98 ? -8.458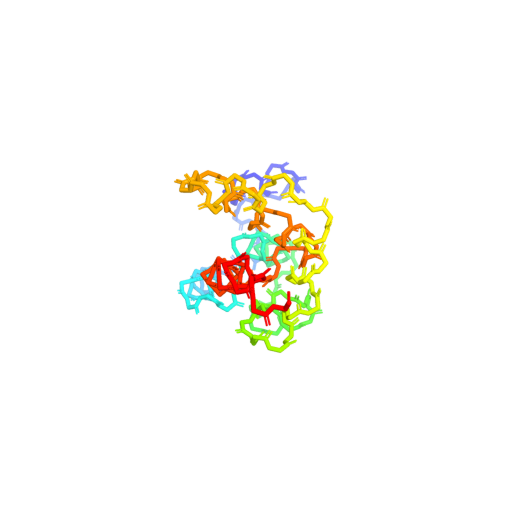 3.605 14.196 1.00 97.62 98 LEU A CA 1
ATOM 750 C C . LEU A 1 98 ? -7.270 3.371 13.253 1.00 97.62 98 LEU A C 1
ATOM 752 O O . LEU A 1 98 ? -7.343 2.514 12.377 1.00 97.62 98 LEU A O 1
ATOM 756 N N . ASN A 1 99 ? -6.150 4.077 13.442 1.00 96.88 99 ASN A N 1
ATOM 757 C CA . ASN A 1 99 ? -4.950 3.856 12.625 1.00 96.88 99 ASN A CA 1
ATOM 758 C C . ASN A 1 99 ? -4.372 2.444 12.813 1.00 96.88 99 ASN A C 1
ATOM 760 O O . ASN A 1 99 ? -3.865 1.860 11.853 1.00 96.88 99 ASN A O 1
ATOM 764 N N . VAL A 1 100 ? -4.475 1.878 14.021 1.00 97.50 100 VAL A N 1
ATOM 765 C CA . VAL A 1 100 ? -4.088 0.484 14.283 1.00 97.50 100 VAL A CA 1
ATOM 766 C C . VAL A 1 100 ? -4.988 -0.465 13.495 1.00 97.50 100 VAL A C 1
ATOM 768 O O . VAL A 1 100 ? -4.470 -1.300 12.755 1.00 97.50 100 VAL A O 1
ATOM 771 N N . LEU A 1 101 ? -6.311 -0.293 13.577 1.00 98.19 101 LEU A N 1
ATOM 772 C CA . LEU A 1 101 ? -7.282 -1.106 12.834 1.00 98.19 101 LEU A CA 1
ATOM 773 C C . LEU A 1 101 ? -7.047 -1.029 11.316 1.00 98.19 101 LEU A C 1
ATOM 775 O O . LEU A 1 101 ? -7.006 -2.055 10.637 1.00 98.19 101 LEU A O 1
ATOM 779 N N . VAL A 1 102 ? -6.797 0.174 10.785 1.00 97.62 102 VAL A N 1
ATOM 780 C CA . VAL A 1 102 ? -6.439 0.370 9.371 1.00 97.62 102 VAL A CA 1
ATOM 781 C C . VAL A 1 102 ? -5.176 -0.414 9.027 1.00 97.62 102 VAL A C 1
ATOM 783 O O . VAL A 1 102 ? -5.155 -1.117 8.020 1.00 97.62 102 VAL A O 1
ATOM 786 N N . GLY A 1 103 ? -4.140 -0.354 9.867 1.00 96.69 103 GLY A N 1
ATOM 787 C CA . GLY A 1 103 ? -2.915 -1.132 9.681 1.00 96.69 103 GLY A CA 1
ATOM 788 C C . GLY A 1 103 ? -3.163 -2.643 9.613 1.00 96.69 103 GLY A C 1
ATOM 789 O O . GLY A 1 103 ? -2.581 -3.324 8.764 1.00 96.69 103 GLY A O 1
ATOM 790 N N . GLN A 1 104 ? -4.066 -3.166 10.446 1.00 98.00 104 GLN A N 1
ATOM 791 C CA . GLN A 1 104 ? -4.429 -4.588 10.447 1.00 98.00 104 GLN A CA 1
ATOM 792 C C . GLN A 1 104 ? -5.191 -4.987 9.181 1.00 98.00 104 GLN A C 1
ATOM 794 O O . GLN A 1 104 ? -4.855 -5.994 8.552 1.00 98.00 104 GLN A O 1
ATOM 799 N N . LEU A 1 105 ? -6.132 -4.155 8.729 1.00 97.50 105 LEU A N 1
ATOM 800 C CA . LEU A 1 105 ? -6.840 -4.376 7.468 1.00 97.50 105 LEU A CA 1
ATOM 801 C C . LEU A 1 105 ? -5.894 -4.310 6.259 1.00 97.50 105 LEU A C 1
ATOM 803 O O . LEU A 1 105 ? -5.961 -5.148 5.355 1.00 97.50 105 LEU A O 1
ATOM 807 N N . MET A 1 106 ? -4.955 -3.359 6.253 1.00 94.88 106 MET A N 1
ATOM 808 C CA . MET A 1 106 ? -3.909 -3.296 5.229 1.00 94.88 106 MET A CA 1
ATOM 809 C C . MET A 1 106 ? -3.075 -4.578 5.220 1.00 94.88 106 MET A C 1
ATOM 811 O O . MET A 1 106 ? -2.773 -5.102 4.151 1.00 94.88 106 MET A O 1
ATOM 815 N N . LYS A 1 107 ? -2.715 -5.120 6.387 1.00 94.62 107 LYS A N 1
ATOM 816 C CA . LYS A 1 107 ? -1.950 -6.370 6.480 1.00 94.62 107 LYS A CA 1
ATOM 817 C C . LYS A 1 107 ? -2.736 -7.559 5.922 1.00 94.62 107 LYS A C 1
ATOM 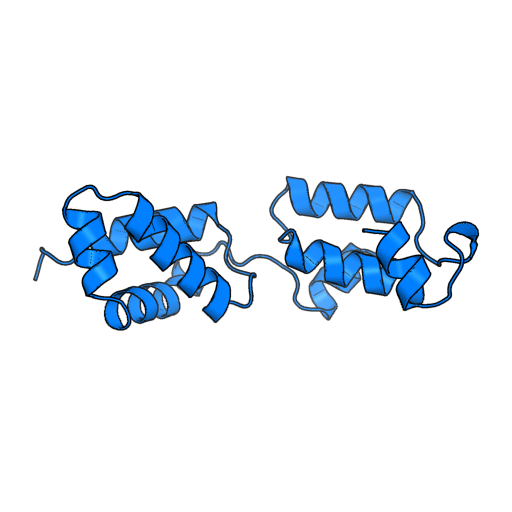819 O O . LYS A 1 107 ? -2.189 -8.289 5.093 1.00 94.62 107 LYS A O 1
ATOM 824 N N . ARG A 1 108 ? -4.003 -7.717 6.317 1.00 95.00 108 ARG A N 1
ATOM 825 C CA . ARG A 1 108 ? -4.905 -8.784 5.840 1.00 95.00 108 ARG A CA 1
ATOM 826 C C . ARG A 1 108 ? -5.079 -8.762 4.324 1.00 95.00 108 ARG A C 1
ATOM 828 O O . ARG A 1 108 ? -4.856 -9.764 3.653 1.00 95.00 108 ARG A O 1
ATOM 835 N N . THR A 1 109 ? -5.290 -7.578 3.760 1.00 93.94 109 THR A N 1
ATOM 836 C CA . THR A 1 109 ? -5.408 -7.385 2.304 1.00 93.94 109 THR A CA 1
ATOM 837 C C . THR A 1 109 ? -4.059 -7.300 1.581 1.00 93.94 109 THR A C 1
ATOM 839 O O . THR A 1 109 ? -3.996 -6.931 0.409 1.00 93.94 109 THR A O 1
ATOM 842 N N . ARG A 1 110 ? -2.946 -7.612 2.263 1.00 90.44 110 ARG A N 1
ATOM 843 C CA . ARG A 1 110 ? -1.565 -7.561 1.740 1.00 90.44 110 ARG A CA 1
ATOM 844 C C . ARG A 1 110 ? -1.154 -6.196 1.168 1.00 90.44 110 ARG A C 1
ATOM 846 O O . ARG A 1 110 ? -0.198 -6.116 0.392 1.00 90.44 110 ARG A O 1
ATOM 853 N N . GLY A 1 111 ? -1.798 -5.123 1.615 1.00 90.62 111 GLY A N 1
ATOM 854 C CA . GLY A 1 111 ? -1.590 -3.744 1.180 1.00 90.62 111 GLY A CA 1
ATOM 855 C C . GLY A 1 111 ? -2.408 -3.362 -0.053 1.00 90.62 111 GLY A C 1
ATOM 856 O O . GLY A 1 111 ? -2.057 -2.385 -0.718 1.00 90.62 111 GLY A O 1
ATOM 857 N N . ARG A 1 112 ? -3.441 -4.149 -0.385 1.00 92.06 112 ARG A N 1
ATOM 858 C CA . ARG A 1 112 ? -4.329 -3.891 -1.521 1.00 92.06 112 ARG A CA 1
ATOM 859 C C . ARG A 1 112 ? -5.546 -3.058 -1.156 1.00 92.06 112 ARG A C 1
ATOM 861 O O . ARG A 1 112 ? -6.012 -2.332 -2.018 1.00 92.06 112 ARG A O 1
ATOM 868 N N . ALA A 1 113 ? -6.071 -3.112 0.066 1.00 95.06 113 ALA A N 1
ATOM 869 C CA . ALA A 1 113 ? -7.188 -2.238 0.420 1.00 95.06 113 ALA A CA 1
ATOM 870 C C . ALA A 1 113 ? -6.823 -0.760 0.196 1.00 95.06 113 ALA A C 1
ATOM 872 O O . ALA A 1 113 ? -5.698 -0.331 0.469 1.00 95.06 113 ALA A O 1
ATOM 873 N N . ASN A 1 114 ? -7.765 0.023 -0.323 1.00 94.38 114 ASN A N 1
ATOM 874 C CA . ASN A 1 114 ? -7.589 1.463 -0.417 1.00 94.38 114 ASN A CA 1
ATOM 875 C C . ASN A 1 114 ? -7.596 2.072 1.001 1.00 94.38 114 ASN A C 1
ATOM 877 O O . ASN A 1 114 ? -8.569 1.866 1.726 1.00 94.38 114 ASN A O 1
ATOM 881 N N . PRO A 1 115 ? -6.558 2.821 1.426 1.00 92.44 115 PRO A N 1
ATOM 882 C CA . PRO A 1 115 ? -6.466 3.341 2.791 1.00 92.44 115 PRO A CA 1
ATOM 883 C C . PRO A 1 115 ? -7.627 4.252 3.199 1.00 92.44 115 PRO A C 1
ATOM 885 O O . PRO A 1 115 ? -8.054 4.218 4.352 1.00 92.44 115 PRO A O 1
ATOM 888 N N . GLN A 1 116 ? -8.151 5.054 2.268 1.00 93.38 116 GLN A N 1
ATOM 889 C CA . GLN A 1 116 ? -9.260 5.969 2.541 1.00 93.38 116 GLN A CA 1
ATOM 890 C C . GLN A 1 116 ? -10.562 5.188 2.741 1.00 93.38 116 GLN A C 1
ATOM 892 O O . GLN A 1 116 ? -11.273 5.418 3.720 1.00 93.38 116 GLN A O 1
ATOM 897 N N . VAL A 1 117 ? -10.831 4.217 1.861 1.00 95.12 117 VAL A N 1
ATOM 898 C CA . VAL A 1 117 ? -11.997 3.326 1.969 1.00 95.12 117 VAL A CA 1
ATOM 899 C C . VAL A 1 117 ? -11.907 2.478 3.236 1.00 95.12 117 VAL A C 1
ATOM 901 O O . VAL A 1 117 ? -12.846 2.450 4.022 1.00 95.12 117 VAL A O 1
ATOM 904 N N . ALA A 1 118 ? -10.753 1.862 3.494 1.00 96.31 118 ALA A N 1
ATOM 905 C CA . ALA A 1 118 ? -10.486 1.082 4.699 1.00 96.31 118 ALA A CA 1
ATOM 906 C C . ALA A 1 118 ? -10.755 1.876 5.981 1.00 96.31 118 ALA A C 1
ATOM 908 O O . ALA A 1 118 ? -11.466 1.400 6.863 1.00 96.31 118 ALA A O 1
ATOM 909 N N . ARG A 1 119 ? -10.222 3.103 6.073 1.00 97.19 119 ARG A N 1
ATOM 910 C CA . ARG A 1 119 ? -10.451 3.980 7.226 1.00 97.19 119 ARG A CA 1
ATOM 911 C C . ARG A 1 119 ? -11.931 4.306 7.397 1.00 97.19 119 ARG A C 1
ATOM 913 O O . ARG A 1 119 ? -12.416 4.257 8.523 1.00 97.19 119 ARG A O 1
ATOM 920 N N . ARG A 1 120 ? -12.638 4.623 6.305 1.00 96.75 120 ARG A N 1
ATOM 921 C CA . ARG A 1 120 ? -14.078 4.918 6.331 1.00 96.75 120 ARG A CA 1
ATOM 922 C C . ARG A 1 120 ? -14.885 3.721 6.832 1.00 96.75 120 ARG A C 1
ATOM 924 O O . ARG A 1 120 ? -15.653 3.881 7.774 1.00 96.75 120 ARG A O 1
ATOM 931 N N . LEU A 1 121 ? -14.676 2.543 6.244 1.00 97.12 121 LEU A N 1
ATOM 932 C CA . LEU A 1 121 ? -15.423 1.329 6.579 1.00 97.12 121 LEU A CA 1
ATOM 933 C C . LEU A 1 121 ? -15.175 0.877 8.018 1.00 97.12 121 LEU A C 1
ATOM 935 O O . LEU A 1 121 ? -16.124 0.571 8.731 1.00 97.12 121 LEU A O 1
ATOM 939 N N . LEU A 1 122 ? -13.916 0.890 8.469 1.00 97.75 122 LEU A N 1
ATOM 940 C CA . LEU A 1 122 ? -13.580 0.559 9.855 1.00 97.75 122 LEU A CA 1
ATOM 941 C C . LEU A 1 122 ? -14.203 1.548 10.838 1.00 97.75 122 LEU A C 1
ATOM 943 O O . LEU A 1 122 ? -14.733 1.120 11.856 1.00 97.75 122 LEU A O 1
ATOM 947 N N . ALA A 1 123 ? -14.169 2.850 10.538 1.00 96.88 123 ALA A N 1
ATOM 948 C CA . ALA A 1 123 ? -14.778 3.854 11.403 1.00 96.88 123 ALA A CA 1
ATOM 949 C C . ALA A 1 123 ? -16.299 3.667 11.507 1.00 96.88 123 ALA A C 1
ATOM 951 O O . ALA A 1 123 ? -16.837 3.668 12.610 1.00 96.88 123 ALA A O 1
ATOM 952 N N . GLN A 1 124 ? -16.979 3.464 10.375 1.00 96.00 124 GLN A N 1
ATOM 953 C CA . GLN A 1 124 ? -18.424 3.227 10.336 1.00 96.00 124 GLN A CA 1
ATOM 954 C C . GLN A 1 124 ? -18.802 1.959 11.109 1.00 96.00 124 GLN A C 1
ATOM 956 O O . GLN A 1 124 ? -19.599 2.027 12.041 1.00 96.00 124 GLN A O 1
ATOM 961 N N . ALA A 1 125 ? -18.179 0.825 10.786 1.00 95.44 125 ALA A N 1
ATOM 962 C CA . ALA A 1 125 ? -18.504 -0.453 11.409 1.00 95.44 125 ALA A CA 1
ATOM 963 C C . ALA A 1 125 ? -18.139 -0.495 12.906 1.00 95.44 125 ALA A C 1
ATOM 965 O O . ALA A 1 125 ? -18.873 -1.077 13.704 1.00 95.44 125 ALA A O 1
ATOM 966 N N . ALA A 1 126 ? -17.054 0.168 13.324 1.00 94.62 126 ALA A N 1
ATOM 967 C CA . ALA A 1 126 ? -16.695 0.268 14.737 1.00 94.62 126 ALA A CA 1
ATOM 968 C C . ALA A 1 126 ? -17.738 1.048 15.552 1.00 94.62 126 ALA A C 1
ATOM 970 O O . ALA A 1 126 ? -17.997 0.675 16.695 1.00 94.62 126 ALA A O 1
ATOM 971 N N . LEU A 1 127 ? -18.346 2.097 14.988 1.00 92.75 127 LEU A N 1
ATOM 972 C CA . LEU A 1 127 ? -19.341 2.932 15.674 1.00 92.75 127 LEU A CA 1
ATOM 973 C C . LEU A 1 127 ? -20.766 2.355 15.617 1.00 92.75 127 LEU A C 1
ATOM 975 O O . LEU A 1 127 ? -21.551 2.621 16.515 1.00 92.75 127 LEU A O 1
ATOM 979 N N . GLN A 1 128 ? -21.097 1.546 14.605 1.00 83.94 128 GLN A N 1
ATOM 980 C CA . GLN A 1 128 ? -22.438 0.960 14.429 1.00 83.94 128 GLN A CA 1
ATOM 981 C C . GLN A 1 128 ? -22.737 -0.250 15.328 1.00 83.94 128 GLN A C 1
ATOM 983 O O . GLN A 1 128 ? -23.891 -0.644 15.458 1.00 83.94 128 GLN A O 1
ATOM 988 N N . GLY A 1 129 ? -21.733 -0.848 15.973 1.00 63.97 129 GLY A N 1
ATOM 989 C CA . GLY A 1 129 ? -21.912 -2.022 16.839 1.00 63.97 129 GLY A CA 1
ATOM 990 C C . GLY A 1 129 ? -22.651 -1.779 18.170 1.00 63.97 129 GLY A C 1
ATOM 991 O O . GLY A 1 129 ? -22.379 -2.521 19.108 1.00 63.97 129 GLY A O 1
ATOM 992 N N . GLU A 1 130 ? -23.503 -0.752 18.270 1.00 48.50 130 GLU A N 1
ATOM 993 C CA . GLU A 1 130 ? -24.435 -0.506 19.390 1.00 48.50 130 GLU A CA 1
ATOM 994 C C . GLU A 1 130 ? -25.917 -0.736 19.016 1.00 48.50 130 GLU A C 1
ATOM 996 O O . GLU A 1 130 ? -26.767 -0.718 19.899 1.00 48.50 130 GLU A O 1
ATOM 1001 N N . GLU A 1 131 ? -26.261 -0.997 17.746 1.00 41.19 131 GLU A N 1
ATOM 1002 C CA . GLU A 1 131 ? -27.664 -1.214 17.320 1.00 41.19 131 GLU A CA 1
ATOM 1003 C C . GLU A 1 131 ? -28.163 -2.673 17.459 1.00 41.19 131 GLU A C 1
ATOM 1005 O O . GLU A 1 131 ? -29.081 -3.088 16.751 1.00 41.19 131 GLU A O 1
ATOM 1010 N N . GLY A 1 132 ? -27.578 -3.467 18.362 1.00 35.34 132 GLY A N 1
ATOM 1011 C CA . GLY A 1 132 ? -27.959 -4.867 18.606 1.00 35.34 132 GLY A CA 1
ATOM 1012 C C . GLY A 1 132 ? -28.265 -5.157 20.063 1.00 35.34 132 GLY A C 1
ATOM 1013 O O . GLY A 1 132 ? -27.334 -4.985 20.880 1.00 35.34 132 GLY A O 1
#

Secondary structure (DSSP, 8-state):
-HHHHHHHHT--GGGS---HHHHHHHHHHHHTTSB-HHHHHHHHHHHHHT---HHHHHHHTT-B-B--HHHHHHHHHHHHHH-HHHHHHHHTT-HHHHHHHHHHHHHHTTT-B-HHHHHHHHHHHHHHTT--

Radius of gyration: 18.28 Å; chains: 1; bounding box: 52×19×43 Å